Protein AF-A0A2N4TXS4-F1 (afdb_monomer)

Structure (mmCIF, N/CA/C/O backbone):
data_AF-A0A2N4TXS4-F1
#
_entry.id   AF-A0A2N4TXS4-F1
#
loop_
_atom_site.group_PDB
_atom_site.id
_atom_site.type_symbol
_atom_site.label_atom_id
_atom_site.label_alt_id
_atom_site.label_comp_id
_atom_site.label_asym_id
_atom_site.label_entity_id
_atom_site.label_seq_id
_atom_site.pdbx_PDB_ins_code
_atom_site.Cartn_x
_atom_site.Cartn_y
_atom_site.Cartn_z
_atom_site.occupancy
_atom_site.B_iso_or_equiv
_atom_site.auth_seq_id
_atom_site.auth_comp_id
_atom_site.auth_asym_id
_atom_site.auth_atom_id
_atom_site.pdbx_PDB_model_num
ATOM 1 N N . MET A 1 1 ? -21.731 -11.470 -19.576 1.00 37.44 1 MET A N 1
ATOM 2 C CA . MET A 1 1 ? -22.487 -10.950 -18.418 1.00 37.44 1 MET A CA 1
ATOM 3 C C . MET A 1 1 ? -21.593 -11.055 -17.197 1.00 37.44 1 MET A C 1
ATOM 5 O O . MET A 1 1 ? -21.432 -12.142 -16.669 1.00 37.44 1 MET A O 1
ATOM 9 N N . THR A 1 2 ? -20.954 -9.962 -16.798 1.00 35.31 2 THR A N 1
ATOM 10 C CA . THR A 1 2 ? -20.259 -9.862 -15.507 1.00 35.31 2 THR A CA 1
ATOM 11 C C . THR A 1 2 ? -20.648 -8.518 -14.926 1.00 35.31 2 THR A C 1
ATOM 13 O O . THR A 1 2 ? -20.256 -7.475 -15.448 1.00 35.31 2 THR A O 1
ATOM 16 N N . GLU A 1 3 ? -21.519 -8.568 -13.925 1.00 34.59 3 GLU A N 1
ATOM 17 C CA . GLU A 1 3 ? -22.075 -7.416 -13.231 1.00 34.59 3 GLU A CA 1
ATOM 18 C C . GLU A 1 3 ? -20.954 -6.577 -12.614 1.00 34.59 3 GLU A C 1
ATOM 20 O O . GLU A 1 3 ? -20.225 -7.007 -11.720 1.00 34.59 3 GLU A O 1
ATOM 25 N N . THR A 1 4 ? -20.828 -5.343 -13.093 1.00 40.62 4 THR A N 1
ATOM 26 C CA . THR A 1 4 ? -20.114 -4.273 -12.406 1.00 40.62 4 THR A CA 1
ATOM 27 C C . THR A 1 4 ? -20.842 -3.986 -11.100 1.00 40.62 4 THR A C 1
ATOM 29 O O . THR A 1 4 ? -21.873 -3.310 -11.082 1.00 40.62 4 THR A O 1
ATOM 32 N N . ASN A 1 5 ? -20.324 -4.542 -10.009 1.00 37.56 5 ASN A N 1
ATOM 33 C CA . ASN A 1 5 ? -20.863 -4.358 -8.672 1.00 37.56 5 ASN A CA 1
ATOM 34 C C . ASN A 1 5 ? -20.671 -2.888 -8.254 1.00 37.56 5 ASN A C 1
ATOM 36 O O . ASN A 1 5 ? -19.585 -2.452 -7.869 1.00 37.56 5 ASN A O 1
ATOM 40 N N . ASN A 1 6 ? -21.733 -2.103 -8.426 1.00 40.97 6 ASN A N 1
ATOM 41 C CA . ASN A 1 6 ? -21.794 -0.677 -8.141 1.00 40.97 6 ASN A CA 1
ATOM 42 C C . ASN A 1 6 ? -21.872 -0.468 -6.621 1.00 40.97 6 ASN A C 1
ATOM 44 O O . ASN A 1 6 ? -22.955 -0.393 -6.034 1.00 40.97 6 ASN A O 1
ATOM 48 N N . VAL A 1 7 ? -20.710 -0.406 -5.965 1.00 46.19 7 VAL A N 1
ATOM 49 C CA . VAL A 1 7 ? -20.610 -0.088 -4.536 1.00 46.19 7 VAL A CA 1
ATOM 50 C C . VAL A 1 7 ? -20.975 1.386 -4.339 1.00 46.19 7 VAL A C 1
ATOM 52 O O . VAL A 1 7 ? -20.151 2.293 -4.459 1.00 46.19 7 VAL A O 1
ATOM 55 N N . LYS A 1 8 ? -22.256 1.621 -4.049 1.00 45.25 8 LYS A N 1
ATOM 56 C CA . LYS A 1 8 ? -22.843 2.920 -3.708 1.00 45.25 8 LYS A CA 1
ATOM 57 C C . LYS A 1 8 ? -22.050 3.545 -2.548 1.00 45.25 8 LYS A C 1
ATOM 59 O O . LYS A 1 8 ? -22.118 3.057 -1.421 1.00 45.25 8 LYS A O 1
ATOM 64 N N . ARG A 1 9 ? -21.292 4.613 -2.823 1.00 45.28 9 ARG A N 1
ATOM 65 C CA . ARG A 1 9 ? -20.500 5.355 -1.826 1.00 45.28 9 ARG A CA 1
ATOM 66 C C . ARG A 1 9 ? -21.435 5.899 -0.738 1.00 45.28 9 ARG A C 1
ATOM 68 O O . ARG A 1 9 ? -22.184 6.842 -0.984 1.00 45.28 9 ARG A O 1
ATOM 75 N N . ARG A 1 10 ? -21.435 5.290 0.450 1.00 54.31 10 ARG A N 1
ATOM 76 C CA . ARG A 1 10 ? -22.109 5.847 1.631 1.00 54.31 10 ARG A CA 1
ATOM 77 C C . ARG A 1 10 ? -21.176 6.901 2.226 1.00 54.31 10 ARG A C 1
ATOM 79 O O . ARG A 1 10 ? -20.040 6.583 2.547 1.00 54.31 10 ARG A O 1
ATOM 86 N N . GLY A 1 11 ? -21.640 8.146 2.325 1.00 53.47 11 GLY A N 1
ATOM 87 C CA . GLY A 1 11 ? -20.892 9.212 2.995 1.00 53.47 11 GLY A CA 1
ATOM 88 C C . GLY A 1 11 ? -20.712 8.950 4.500 1.00 53.47 11 GLY A C 1
ATOM 89 O O . GLY A 1 11 ? -21.292 7.998 5.036 1.00 53.47 11 GLY A O 1
ATOM 90 N N . PRO A 1 12 ? -19.930 9.793 5.198 1.00 55.75 12 PRO A N 1
ATOM 91 C CA . PRO A 1 12 ? -19.656 9.637 6.624 1.00 55.75 12 PRO A CA 1
ATOM 92 C C . PRO A 1 12 ? -20.944 9.596 7.452 1.00 55.75 12 PRO A C 1
ATOM 94 O O . PRO A 1 12 ? -21.860 10.391 7.239 1.00 55.75 12 PRO A O 1
ATOM 97 N N . ARG A 1 13 ? -21.020 8.680 8.425 1.00 59.12 13 ARG A N 1
ATOM 98 C CA . ARG A 1 13 ? -22.172 8.595 9.335 1.00 59.12 13 ARG A CA 1
ATOM 99 C C . ARG A 1 13 ? -22.170 9.780 10.308 1.00 59.12 13 ARG A C 1
ATOM 101 O O . ARG A 1 13 ? -21.146 10.061 10.939 1.00 59.12 13 ARG A O 1
ATOM 108 N N . ALA A 1 14 ? -23.324 10.437 10.442 1.00 46.16 14 ALA A N 1
ATOM 109 C CA . ALA A 1 14 ? -23.537 11.572 11.341 1.00 46.16 14 ALA A CA 1
ATOM 110 C C . ALA A 1 14 ? -23.114 11.234 12.786 1.00 46.16 14 ALA A C 1
ATOM 112 O O . ALA A 1 14 ? -23.505 10.197 13.318 1.00 46.16 14 ALA A O 1
ATOM 113 N N . GLY A 1 15 ? -22.300 12.099 13.403 1.00 51.09 15 GLY A N 1
ATOM 114 C CA . GLY A 1 15 ? -21.859 11.975 14.802 1.00 51.09 15 GLY A CA 1
ATOM 115 C C . GLY A 1 15 ? -20.467 11.368 15.031 1.00 51.09 15 GLY A C 1
ATOM 116 O O . GLY A 1 15 ? -20.017 11.316 16.172 1.00 51.09 15 GLY A O 1
ATOM 117 N N . THR A 1 16 ? -19.748 10.943 13.986 1.00 55.06 16 THR A N 1
ATOM 118 C CA . THR A 1 16 ? -18.361 10.467 14.144 1.00 55.06 16 THR A CA 1
ATOM 119 C C . THR A 1 16 ? -17.402 11.654 14.058 1.00 55.06 16 THR A C 1
ATOM 121 O O . THR A 1 16 ? -17.237 12.221 12.979 1.00 55.06 16 THR A O 1
ATOM 124 N N . MET A 1 17 ? -16.766 12.042 15.168 1.00 57.09 17 MET A N 1
ATOM 125 C CA . MET A 1 17 ? -15.660 13.007 15.127 1.00 57.09 17 MET A CA 1
ATOM 126 C C . MET A 1 17 ? -14.527 12.372 14.311 1.00 57.09 17 MET A C 1
ATOM 128 O O . MET A 1 17 ? -13.970 11.344 14.704 1.00 57.09 17 MET A O 1
ATOM 132 N N . LEU A 1 18 ? -14.263 12.921 13.124 1.00 56.94 18 LEU A N 1
ATOM 133 C CA . LEU A 1 18 ? -13.127 12.513 12.306 1.00 56.94 18 LEU A CA 1
ATOM 134 C C . LEU A 1 18 ? -11.843 12.831 13.089 1.00 56.94 18 LEU A C 1
ATOM 136 O O . LEU A 1 18 ? -11.786 13.883 13.734 1.00 56.94 18 LEU A O 1
ATOM 140 N N . PRO A 1 19 ? -10.818 11.960 13.058 1.00 59.81 19 PRO A N 1
ATOM 141 C CA . PRO A 1 19 ? -9.496 12.374 13.502 1.00 59.81 19 PRO A CA 1
ATOM 142 C C . PRO A 1 19 ? -9.066 13.646 12.738 1.00 59.81 19 PRO A C 1
ATOM 144 O O . PRO A 1 19 ? -9.611 13.945 11.677 1.00 59.81 19 PRO A O 1
ATOM 147 N N . PRO A 1 20 ? -8.135 14.456 13.258 1.00 58.16 20 PRO A N 1
ATOM 148 C CA . PRO A 1 20 ? -7.623 15.586 12.494 1.00 58.16 20 PRO A CA 1
ATOM 149 C C . PRO A 1 20 ? -6.888 15.065 11.255 1.00 58.16 20 PRO A C 1
ATOM 151 O O . PRO A 1 20 ? -6.012 14.207 11.374 1.00 58.16 20 PRO A O 1
ATOM 154 N N . ALA A 1 21 ? -7.246 15.569 10.070 1.00 53.34 21 ALA A N 1
ATOM 155 C CA . ALA A 1 21 ? -6.531 15.246 8.839 1.00 53.34 21 ALA A CA 1
ATOM 156 C C . ALA A 1 21 ? -5.026 15.538 9.014 1.00 53.34 21 ALA A C 1
ATOM 158 O O . ALA A 1 21 ? -4.679 16.537 9.657 1.00 53.34 21 ALA A O 1
ATOM 159 N N . PRO A 1 22 ? -4.128 14.692 8.474 1.00 55.88 22 PRO A N 1
ATOM 160 C CA . PRO A 1 22 ? -2.694 14.927 8.587 1.00 55.88 22 PRO A CA 1
ATOM 161 C C . PRO A 1 22 ? -2.326 16.295 8.006 1.00 55.88 22 PRO A C 1
ATOM 163 O O . PRO A 1 22 ? -2.889 16.728 6.993 1.00 55.88 22 PRO A O 1
ATOM 166 N N . LYS A 1 23 ? -1.379 16.988 8.646 1.00 57.47 23 LYS A N 1
ATOM 167 C CA . LYS A 1 23 ? -0.867 18.257 8.123 1.00 57.47 23 LYS A CA 1
ATOM 168 C C . LYS A 1 23 ? -0.143 18.001 6.801 1.00 57.47 23 LYS A C 1
ATOM 170 O O . LYS A 1 23 ? 0.430 16.938 6.571 1.00 57.47 23 LYS A O 1
ATOM 175 N N . ARG A 1 24 ? -0.174 18.990 5.908 1.00 46.72 24 ARG A N 1
ATOM 176 C CA . ARG A 1 24 ? 0.449 18.892 4.583 1.00 46.72 24 ARG A CA 1
ATOM 177 C C . ARG A 1 24 ? 1.943 18.568 4.727 1.00 46.72 24 ARG A C 1
ATOM 179 O O . ARG A 1 24 ? 2.677 19.366 5.296 1.00 46.72 24 ARG A O 1
ATOM 186 N N . GLY A 1 25 ? 2.371 17.427 4.187 1.00 52.47 25 GLY A N 1
ATOM 187 C CA . GLY A 1 25 ? 3.767 16.969 4.227 1.00 52.47 25 GLY A CA 1
ATOM 188 C C . GLY A 1 25 ? 4.105 15.995 5.361 1.00 52.47 25 GLY A C 1
ATOM 189 O O . GLY A 1 25 ? 5.207 15.456 5.366 1.00 52.47 25 GLY A O 1
ATOM 190 N N . GLU A 1 26 ? 3.179 15.719 6.283 1.00 71.62 26 GLU A N 1
ATOM 191 C CA . GLU A 1 26 ? 3.382 14.733 7.349 1.00 71.62 26 GLU A CA 1
ATOM 192 C C . GLU A 1 26 ? 2.838 13.358 6.937 1.00 71.62 26 GLU A C 1
ATOM 194 O O . GLU A 1 26 ? 1.732 13.235 6.404 1.00 71.62 26 GLU A O 1
ATOM 199 N N . ILE A 1 27 ? 3.618 12.305 7.199 1.00 74.00 27 ILE A N 1
ATOM 200 C CA . ILE A 1 27 ? 3.166 10.920 7.039 1.00 74.00 27 ILE A CA 1
ATOM 201 C C . ILE A 1 27 ? 2.185 10.626 8.189 1.00 74.00 27 ILE A C 1
ATOM 203 O O . ILE A 1 27 ? 2.579 10.746 9.351 1.00 74.00 27 ILE A O 1
ATOM 207 N N . PRO A 1 28 ? 0.913 10.273 7.914 1.00 82.50 28 PRO A N 1
ATOM 208 C CA . PRO A 1 28 ? -0.050 9.989 8.973 1.00 82.50 28 PRO A CA 1
ATOM 209 C C . PRO A 1 28 ? 0.335 8.718 9.727 1.00 82.50 28 PRO A C 1
ATOM 211 O O . PRO A 1 28 ? 0.890 7.792 9.141 1.00 82.50 28 PRO A O 1
ATOM 214 N N . ARG A 1 29 ? -0.051 8.608 11.001 1.00 92.00 29 ARG A N 1
ATOM 215 C CA . ARG A 1 29 ? 0.011 7.302 11.665 1.00 92.00 29 ARG A CA 1
ATOM 216 C C . ARG A 1 29 ? -0.994 6.348 11.033 1.00 92.00 29 ARG A C 1
ATOM 218 O O . ARG A 1 29 ? -2.102 6.753 10.670 1.00 92.00 29 ARG A O 1
ATOM 225 N N . VAL A 1 30 ? -0.661 5.066 10.982 1.00 93.50 30 VAL A N 1
ATOM 226 C CA . VAL A 1 30 ? -1.514 4.002 10.441 1.00 93.50 30 VAL A CA 1
ATOM 227 C C . VAL A 1 30 ? -2.889 4.008 11.115 1.00 93.50 30 VAL A C 1
ATOM 229 O O . VAL A 1 30 ? -3.907 3.901 10.435 1.00 93.50 30 VAL A O 1
ATOM 232 N N . ALA A 1 31 ? -2.939 4.181 12.439 1.00 93.75 31 ALA A N 1
ATOM 233 C CA . ALA A 1 31 ? -4.190 4.239 13.198 1.00 93.75 31 ALA A CA 1
ATOM 234 C C . ALA A 1 31 ? -5.100 5.398 12.747 1.00 93.75 31 ALA A C 1
ATOM 236 O O . ALA A 1 31 ? -6.294 5.197 12.501 1.00 93.75 31 ALA A O 1
ATOM 237 N N . ASP A 1 32 ? -4.517 6.588 12.576 1.00 89.19 32 ASP A N 1
ATOM 238 C CA . ASP A 1 32 ? -5.224 7.799 12.155 1.00 89.19 32 ASP A CA 1
ATOM 239 C C . ASP A 1 32 ? -5.689 7.682 10.692 1.00 89.19 32 ASP A C 1
ATOM 241 O O . ASP A 1 32 ? -6.811 8.075 10.355 1.00 89.19 32 ASP A O 1
ATOM 245 N N . TYR A 1 33 ? -4.865 7.077 9.830 1.00 88.94 33 TYR A N 1
ATOM 246 C CA . TYR A 1 33 ? -5.199 6.788 8.436 1.00 88.94 33 TYR A CA 1
ATOM 247 C C . TYR A 1 33 ? -6.368 5.799 8.320 1.00 88.94 33 TYR A C 1
ATOM 249 O O . TYR A 1 33 ? -7.360 6.084 7.650 1.00 88.94 33 TYR A O 1
ATOM 257 N N . VAL A 1 34 ? -6.315 4.667 9.031 1.00 90.69 34 VAL A N 1
ATOM 258 C CA . VAL A 1 34 ? -7.406 3.674 9.057 1.00 90.69 34 VAL A CA 1
ATOM 259 C C . VAL A 1 34 ? -8.689 4.284 9.623 1.00 90.69 34 VAL A C 1
ATOM 261 O O . VAL A 1 34 ? -9.776 4.047 9.090 1.00 90.69 34 VAL A O 1
ATOM 264 N N . GLY A 1 35 ? -8.581 5.097 10.679 1.00 89.00 35 GLY A N 1
ATOM 265 C CA . GLY A 1 35 ? -9.711 5.812 11.268 1.00 89.00 35 GLY A CA 1
ATOM 266 C C . GLY A 1 35 ? -10.426 6.719 10.269 1.00 89.00 35 GLY A C 1
ATOM 267 O O . GLY A 1 35 ? -11.653 6.651 10.158 1.00 89.00 35 GLY A O 1
ATOM 268 N N . HIS A 1 36 ? -9.665 7.507 9.508 1.00 84.94 36 HIS A N 1
ATOM 269 C CA . HIS A 1 36 ? -10.191 8.353 8.440 1.00 84.94 36 HIS A CA 1
ATOM 270 C C . HIS A 1 36 ? -10.828 7.558 7.309 1.00 84.94 36 HIS A C 1
ATOM 272 O O . HIS A 1 36 ? -11.968 7.829 6.929 1.00 84.94 36 HIS A O 1
ATOM 278 N N . MET A 1 37 ? -10.112 6.569 6.775 1.00 84.44 37 MET A N 1
ATOM 279 C CA . MET A 1 37 ? -10.572 5.826 5.604 1.00 84.44 37 MET A CA 1
ATOM 280 C C . MET A 1 37 ? -11.820 5.000 5.912 1.00 84.44 37 MET A C 1
ATOM 282 O O . MET A 1 37 ? -12.731 4.935 5.087 1.00 84.44 37 MET A O 1
ATOM 286 N N . LEU A 1 38 ? -11.944 4.467 7.132 1.00 87.69 38 LEU A N 1
ATOM 287 C CA . LEU A 1 38 ? -13.185 3.837 7.575 1.00 87.69 38 LEU A CA 1
ATOM 288 C C . LEU A 1 38 ? -14.348 4.836 7.597 1.00 87.69 38 LEU A C 1
ATOM 290 O O . LEU A 1 38 ? -15.426 4.521 7.096 1.00 87.69 38 LEU A O 1
ATOM 294 N N . ALA A 1 39 ? -14.144 6.036 8.143 1.00 83.94 39 ALA A N 1
ATOM 295 C CA . ALA A 1 39 ? -15.194 7.049 8.200 1.00 83.94 39 ALA A CA 1
ATOM 296 C C . ALA A 1 39 ? -15.642 7.503 6.798 1.00 83.94 39 ALA A C 1
ATOM 298 O O . ALA A 1 39 ? -16.842 7.643 6.562 1.00 83.94 39 ALA A O 1
ATOM 299 N N . ILE A 1 40 ? -14.701 7.658 5.860 1.00 78.50 40 ILE A N 1
ATOM 300 C CA . ILE A 1 40 ? -14.975 7.994 4.453 1.00 78.50 40 ILE A CA 1
ATOM 301 C C . ILE A 1 40 ? -15.715 6.856 3.738 1.00 78.50 40 ILE A C 1
ATOM 303 O O . ILE A 1 40 ? -16.602 7.119 2.931 1.00 78.50 40 ILE A O 1
ATOM 307 N N . SER A 1 41 ? -15.386 5.597 4.044 1.00 79.62 41 SER A N 1
ATOM 308 C CA . SER A 1 41 ? -16.023 4.431 3.414 1.00 79.62 41 SER A CA 1
ATOM 309 C C . SER A 1 41 ? -17.513 4.268 3.761 1.00 79.62 41 SER A C 1
ATOM 311 O O . SER A 1 41 ? -18.223 3.521 3.088 1.00 79.62 41 SER A O 1
ATOM 313 N N . GLY A 1 42 ? -17.984 4.903 4.843 1.00 82.19 42 GLY A N 1
ATOM 314 C CA . GLY A 1 42 ? -19.352 4.764 5.359 1.00 82.19 42 GLY A CA 1
ATOM 315 C C . GLY A 1 42 ? -19.657 3.415 6.033 1.00 82.19 42 GLY A C 1
ATOM 316 O O . GLY A 1 42 ? -20.777 3.212 6.531 1.00 82.19 42 GLY A O 1
ATOM 317 N N . LYS A 1 43 ? -18.676 2.501 6.080 1.00 86.31 43 LYS A N 1
ATOM 318 C CA . LYS A 1 43 ? -18.766 1.207 6.767 1.00 86.31 43 LYS A CA 1
ATOM 319 C C . LYS A 1 43 ? -18.698 1.383 8.284 1.00 86.31 43 LYS A C 1
ATOM 321 O O . LYS A 1 43 ? -18.018 2.259 8.819 1.00 86.31 43 LYS A O 1
ATOM 326 N N . THR A 1 44 ? -19.401 0.522 9.005 1.00 90.69 44 THR A N 1
ATOM 327 C CA . THR A 1 44 ? -19.226 0.350 10.448 1.00 90.69 44 THR A CA 1
ATOM 328 C C . THR A 1 44 ? -17.967 -0.446 10.749 1.00 90.69 44 THR A C 1
ATOM 330 O O . THR A 1 44 ? -17.468 -1.214 9.931 1.00 90.69 44 THR A O 1
ATOM 333 N N . GLN A 1 45 ? -17.498 -0.319 11.988 1.00 90.88 45 GLN A N 1
ATOM 334 C CA . GLN A 1 45 ? -16.422 -1.162 12.506 1.00 90.88 45 GLN A CA 1
ATOM 335 C C . GLN A 1 45 ? -16.794 -2.650 12.464 1.00 90.88 45 GLN A C 1
ATOM 337 O O . GLN A 1 45 ? -15.928 -3.472 12.199 1.00 90.88 45 GLN A O 1
ATOM 342 N N . LYS A 1 46 ? -18.078 -2.976 12.683 1.00 90.06 46 LYS A N 1
ATOM 343 C CA . LYS A 1 46 ? -18.601 -4.343 12.619 1.00 90.06 46 LYS A CA 1
ATOM 344 C C . LYS A 1 46 ? -18.574 -4.892 11.192 1.00 90.06 46 LYS A C 1
ATOM 346 O O . LYS A 1 46 ? -17.975 -5.930 10.975 1.00 90.06 46 LYS A O 1
ATOM 351 N N . GLU A 1 47 ? -19.129 -4.156 10.227 1.00 90.88 47 GLU A N 1
ATOM 352 C CA . GLU A 1 47 ? -19.099 -4.539 8.804 1.00 90.88 47 GLU A CA 1
ATOM 353 C C . GLU A 1 47 ? -17.657 -4.773 8.326 1.00 90.88 47 GLU A C 1
ATOM 355 O O . GLU A 1 47 ? -17.385 -5.764 7.655 1.00 90.88 47 GLU A O 1
ATOM 360 N N . LEU A 1 48 ? -16.719 -3.901 8.721 1.00 91.25 48 LEU A N 1
ATOM 361 C CA . LEU A 1 48 ? -15.306 -4.082 8.392 1.00 91.25 48 LEU A CA 1
ATOM 362 C C . LEU A 1 48 ? -14.696 -5.312 9.089 1.00 91.25 48 LEU A C 1
ATOM 364 O O . LEU A 1 48 ? -13.908 -6.028 8.479 1.00 91.25 48 LEU A O 1
ATOM 368 N N . ALA A 1 49 ? -15.024 -5.561 10.359 1.00 91.19 49 ALA A N 1
ATOM 369 C CA . ALA A 1 49 ? -14.499 -6.708 11.097 1.00 91.19 49 ALA A CA 1
ATOM 370 C C . ALA A 1 49 ? -14.987 -8.046 10.527 1.00 91.19 49 ALA A C 1
ATOM 372 O O . ALA A 1 49 ? -14.183 -8.971 10.393 1.00 91.19 49 ALA A O 1
ATOM 373 N N . ASP A 1 50 ? -16.266 -8.108 10.152 1.00 90.00 50 ASP A N 1
ATOM 374 C CA . ASP A 1 50 ? -16.899 -9.275 9.543 1.00 90.00 50 ASP A CA 1
ATOM 375 C C . ASP A 1 50 ? -16.275 -9.569 8.165 1.00 90.00 50 ASP A C 1
ATOM 377 O O . ASP A 1 50 ? -15.878 -10.702 7.896 1.00 90.00 50 ASP A O 1
ATOM 381 N N . GLU A 1 51 ? -16.085 -8.545 7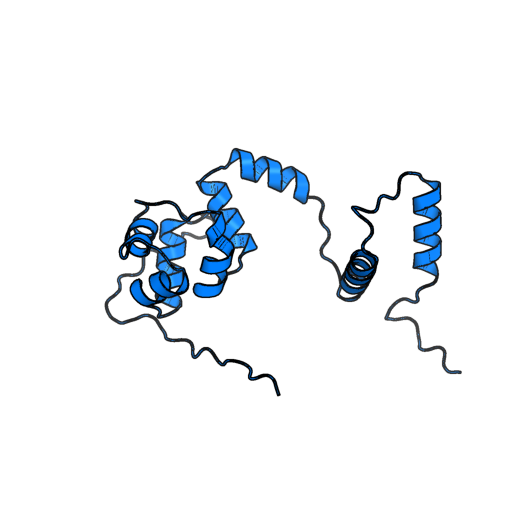.320 1.00 89.62 51 GLU A N 1
ATOM 382 C CA . GLU A 1 51 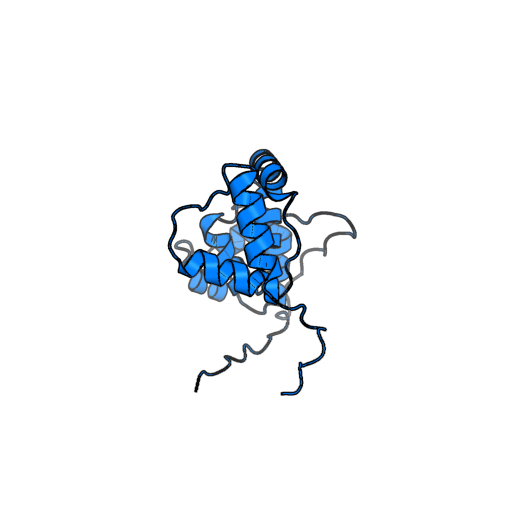? -15.443 -8.676 5.999 1.00 89.62 51 GLU A CA 1
ATOM 383 C C . GLU A 1 51 ? -13.992 -9.171 6.092 1.00 89.62 51 GLU A C 1
ATOM 385 O O . GLU A 1 51 ? -13.525 -9.934 5.246 1.00 89.62 51 GLU A O 1
ATOM 390 N N . LEU A 1 52 ? -13.273 -8.758 7.136 1.00 88.88 52 LEU A N 1
ATOM 391 C CA . LEU A 1 52 ? -11.887 -9.157 7.371 1.00 88.88 52 LEU A CA 1
ATOM 392 C C . LEU A 1 52 ? -11.763 -10.473 8.141 1.00 88.88 52 LEU A C 1
ATOM 394 O O . LEU A 1 52 ? -10.639 -10.946 8.335 1.00 88.88 52 LEU A O 1
ATOM 398 N N . GLY A 1 53 ? -12.870 -11.053 8.610 1.00 87.94 53 GLY A N 1
ATOM 399 C CA . GLY A 1 53 ? -12.867 -12.263 9.428 1.00 87.94 53 GLY A CA 1
ATOM 400 C C . GLY A 1 53 ? -12.016 -12.116 10.690 1.00 87.94 53 GLY A C 1
ATOM 401 O O . GLY A 1 53 ? -11.223 -13.006 11.008 1.00 87.94 53 GLY A O 1
ATOM 402 N N . PHE A 1 54 ? -12.088 -10.969 11.373 1.00 87.62 54 PHE A N 1
ATOM 403 C CA . PHE A 1 54 ? -11.413 -10.817 12.661 1.00 87.62 54 PHE A CA 1
ATOM 404 C C . PHE A 1 54 ? -12.111 -11.669 13.723 1.00 87.62 54 PHE A C 1
ATOM 406 O O . PHE A 1 54 ? -13.312 -11.548 13.936 1.00 87.62 54 PHE A O 1
ATOM 413 N N . SER A 1 55 ? -11.344 -12.502 14.430 1.00 80.56 55 SER A N 1
ATOM 414 C CA . SER A 1 55 ? -11.861 -13.323 15.532 1.00 80.56 55 SER A CA 1
ATOM 415 C C . SER A 1 55 ? -12.311 -12.484 16.730 1.00 80.56 55 SER A C 1
ATOM 417 O O . SER A 1 55 ? -13.194 -12.895 17.478 1.00 80.56 55 SER A O 1
ATOM 419 N N . THR A 1 56 ? -11.715 -11.302 16.916 1.00 82.50 56 THR A N 1
ATOM 420 C CA . THR A 1 56 ? -12.048 -10.373 17.995 1.00 82.50 56 THR A CA 1
ATOM 421 C C . THR A 1 56 ? -12.942 -9.230 17.493 1.00 82.50 56 THR A C 1
ATOM 423 O O . THR A 1 56 ? -12.505 -8.415 16.673 1.00 82.50 56 THR A O 1
ATOM 426 N N . PRO A 1 57 ? -14.175 -9.089 18.025 1.00 76.88 57 PRO A N 1
ATOM 427 C CA . PRO A 1 57 ? -15.142 -8.084 17.562 1.00 76.88 57 PRO A CA 1
ATOM 428 C C . PRO A 1 57 ? -14.677 -6.625 17.691 1.00 76.88 57 PRO A C 1
ATOM 430 O O . PRO A 1 57 ? -15.171 -5.744 16.992 1.00 76.88 57 PRO A O 1
ATOM 433 N N . ASN A 1 58 ? -13.731 -6.345 18.591 1.00 89.56 58 ASN A N 1
ATOM 434 C CA . ASN A 1 58 ? -13.212 -5.002 18.858 1.00 89.56 58 ASN A CA 1
ATOM 435 C C . ASN A 1 58 ? -11.892 -4.688 18.129 1.00 89.56 58 ASN A C 1
ATOM 437 O O . ASN A 1 58 ? -11.347 -3.601 18.336 1.00 89.56 58 ASN A O 1
ATOM 441 N N . MET A 1 59 ? -11.381 -5.581 17.270 1.00 92.12 59 MET A N 1
ATOM 442 C CA . MET A 1 59 ? -10.081 -5.403 16.607 1.00 92.12 59 MET A CA 1
ATOM 443 C C . MET A 1 59 ? -9.989 -4.080 15.840 1.00 92.12 59 MET A C 1
ATOM 445 O O . MET A 1 59 ? -9.026 -3.331 15.991 1.00 92.12 59 MET A O 1
ATOM 449 N N . VAL A 1 60 ? -11.028 -3.743 15.073 1.00 91.56 60 VAL A N 1
ATOM 450 C CA . VAL A 1 60 ? -11.079 -2.497 14.292 1.00 91.56 60 VAL A CA 1
ATOM 451 C C . VAL A 1 60 ? -11.021 -1.263 15.201 1.00 91.56 60 VAL A C 1
ATOM 453 O O . VAL A 1 60 ? -10.325 -0.300 14.888 1.00 91.56 60 VAL A O 1
ATOM 456 N N . SER A 1 61 ? -11.693 -1.297 16.356 1.00 92.12 61 SER A N 1
ATOM 457 C CA . SER A 1 61 ? -11.623 -0.222 17.356 1.00 92.12 61 SER A CA 1
ATOM 458 C C . SER A 1 61 ? -10.207 -0.074 17.922 1.00 92.12 61 SER A C 1
ATOM 460 O O . SER A 1 61 ? -9.666 1.033 17.987 1.00 92.12 61 SER A O 1
ATOM 462 N N . MET A 1 62 ? -9.569 -1.196 18.275 1.00 93.56 62 MET A N 1
ATOM 463 C CA . MET A 1 62 ? -8.207 -1.197 18.811 1.00 93.56 62 MET A CA 1
ATOM 464 C C . MET A 1 62 ? -7.201 -0.632 17.805 1.00 93.56 62 MET A C 1
ATOM 466 O O . MET A 1 62 ? -6.407 0.224 18.194 1.00 93.56 62 MET A O 1
ATOM 470 N N . ILE A 1 63 ? -7.301 -1.012 16.525 1.00 94.31 63 ILE A N 1
ATOM 471 C CA . ILE A 1 63 ? -6.464 -0.480 15.437 1.00 94.31 63 ILE A CA 1
ATOM 472 C C . ILE A 1 63 ? -6.625 1.036 15.303 1.00 94.31 63 ILE A C 1
ATOM 474 O O . ILE A 1 63 ? -5.634 1.760 15.314 1.00 94.31 63 ILE A O 1
ATOM 478 N N . LYS A 1 64 ? -7.863 1.543 15.250 1.00 91.81 64 LYS A N 1
ATOM 479 C CA . LYS A 1 64 ? -8.128 2.989 15.133 1.00 91.81 64 LYS A CA 1
ATOM 480 C C . LYS A 1 64 ? -7.566 3.802 16.295 1.00 91.81 64 LYS A C 1
ATOM 482 O O . LYS A 1 64 ? -7.211 4.957 16.120 1.00 91.81 64 LYS A O 1
ATOM 487 N N . SER A 1 65 ? -7.539 3.212 17.488 1.00 90.31 65 SER A N 1
ATOM 488 C CA . SER A 1 65 ? -6.982 3.854 18.683 1.00 90.31 65 SER A CA 1
ATOM 489 C C . SER A 1 65 ? -5.470 3.671 18.840 1.00 90.31 65 SER A C 1
ATOM 491 O O . SER A 1 65 ? -4.918 4.129 19.835 1.00 90.31 65 SER A O 1
ATOM 493 N N . GLY A 1 66 ? -4.807 2.966 17.916 1.00 91.69 66 GLY A N 1
ATOM 494 C CA . GLY A 1 66 ? -3.381 2.641 18.006 1.00 91.69 66 GLY A CA 1
ATOM 495 C C . GLY A 1 66 ? -3.030 1.600 19.076 1.00 91.69 66 GLY A C 1
ATOM 496 O O . GLY A 1 66 ? -1.856 1.355 19.326 1.00 91.69 66 GLY A O 1
ATOM 497 N N . ARG A 1 67 ? -4.026 0.957 19.702 1.00 93.06 67 ARG A N 1
ATOM 498 C CA . ARG A 1 67 ? -3.822 -0.097 20.716 1.00 93.06 67 ARG A CA 1
ATOM 499 C C . ARG A 1 67 ? -3.495 -1.460 20.111 1.00 93.06 67 ARG A C 1
ATOM 501 O O . ARG A 1 67 ? -3.030 -2.345 20.819 1.00 93.06 67 ARG A O 1
ATOM 508 N N . ALA A 1 68 ? -3.754 -1.635 18.818 1.00 94.44 68 ALA A N 1
ATOM 509 C CA . ALA A 1 68 ? -3.365 -2.812 18.055 1.00 94.44 68 ALA A CA 1
ATOM 510 C C . ALA A 1 68 ? -2.760 -2.385 16.716 1.00 94.44 68 ALA A C 1
ATOM 512 O O . ALA A 1 68 ? -3.216 -1.420 16.101 1.00 94.44 68 ALA A O 1
ATOM 513 N N . LYS A 1 69 ? -1.749 -3.122 16.252 1.00 95.25 69 LYS A N 1
ATOM 514 C CA . LYS A 1 69 ? -1.186 -2.938 14.912 1.00 95.25 69 LYS A CA 1
ATOM 515 C C . LYS A 1 69 ? -2.093 -3.580 13.867 1.00 95.25 69 LYS A C 1
ATOM 517 O O . LYS A 1 69 ? -2.726 -4.605 14.126 1.00 95.25 69 LYS A O 1
ATOM 522 N N . VAL A 1 70 ? -2.106 -3.014 12.664 1.00 94.56 70 VAL A N 1
ATOM 523 C CA . VAL A 1 70 ? -2.657 -3.703 11.492 1.00 94.56 70 VAL A CA 1
ATOM 524 C C . VAL A 1 70 ? -1.814 -4.954 11.207 1.00 94.56 70 VAL A C 1
ATOM 526 O O . VAL A 1 70 ? -0.599 -4.827 11.041 1.00 94.56 70 VAL A O 1
ATOM 529 N N . PRO A 1 71 ? -2.412 -6.158 11.114 1.00 93.50 71 PRO A N 1
ATOM 530 C CA . PRO A 1 71 ? -1.678 -7.343 10.686 1.00 93.50 71 PRO A CA 1
ATOM 531 C C . PRO A 1 71 ? -1.212 -7.185 9.236 1.00 93.50 71 PRO A C 1
ATOM 533 O O . PRO A 1 71 ? -2.043 -7.002 8.343 1.00 93.50 71 PRO A O 1
ATOM 536 N N . ILE A 1 72 ? 0.096 -7.292 8.987 1.00 94.50 72 ILE A N 1
ATOM 537 C CA . ILE A 1 72 ? 0.691 -7.090 7.652 1.00 94.50 72 ILE A CA 1
ATOM 538 C C . ILE A 1 72 ? 0.040 -8.012 6.607 1.00 94.50 72 ILE A C 1
ATOM 540 O O . ILE A 1 72 ? -0.281 -7.585 5.502 1.00 94.50 72 ILE A O 1
ATOM 544 N N . GLN A 1 73 ? -0.276 -9.253 6.982 1.00 93.50 73 GLN A N 1
ATOM 545 C CA . GLN A 1 73 ? -0.911 -10.243 6.105 1.00 93.50 73 GLN A CA 1
ATOM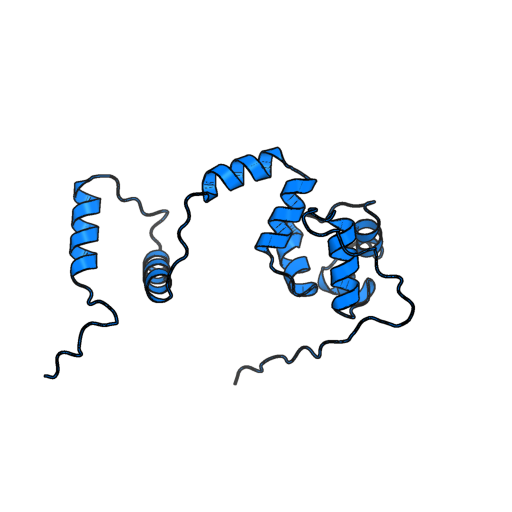 546 C C . GLN A 1 73 ? -2.339 -9.849 5.688 1.00 93.50 73 GLN A C 1
ATOM 548 O O . GLN A 1 73 ? -2.855 -10.351 4.692 1.00 93.50 73 GLN A O 1
ATOM 553 N N . LYS A 1 74 ? -2.992 -8.950 6.437 1.00 92.75 74 LYS A N 1
ATOM 554 C CA . LYS A 1 74 ? -4.340 -8.444 6.143 1.00 92.75 74 LYS A CA 1
ATOM 555 C C . LYS A 1 74 ? -4.338 -7.083 5.447 1.00 92.75 74 LYS A C 1
ATOM 557 O O . LYS A 1 74 ? -5.418 -6.602 5.114 1.00 92.75 74 LYS A O 1
ATOM 562 N N . VAL A 1 75 ? -3.177 -6.482 5.171 1.00 94.44 75 VAL A N 1
ATOM 563 C CA . VAL A 1 75 ? -3.074 -5.156 4.530 1.00 94.44 75 VAL A CA 1
ATOM 564 C C . VAL A 1 75 ? -3.819 -5.109 3.199 1.00 94.44 75 VAL A C 1
ATOM 566 O O . VAL A 1 75 ? -4.621 -4.205 3.003 1.00 94.44 75 VAL A O 1
ATOM 569 N N . GLY A 1 76 ? -3.649 -6.104 2.323 1.00 91.81 76 GLY A N 1
ATOM 570 C CA . GLY A 1 76 ? -4.361 -6.141 1.039 1.00 91.81 76 GLY A CA 1
ATOM 571 C C . GLY A 1 76 ? -5.885 -6.255 1.186 1.00 91.81 76 GLY A C 1
ATOM 572 O O . GLY A 1 76 ? -6.631 -5.592 0.467 1.00 91.81 76 GLY A O 1
ATOM 573 N N . GLN A 1 77 ? -6.360 -7.047 2.155 1.00 93.56 77 GLN A N 1
ATOM 574 C CA . GLN A 1 77 ? -7.795 -7.189 2.438 1.00 93.56 77 GLN A CA 1
ATOM 575 C C . GLN A 1 77 ? -8.377 -5.889 3.003 1.00 93.56 77 GLN A C 1
ATOM 577 O O . GLN A 1 77 ? -9.417 -5.430 2.540 1.00 93.56 77 GLN A O 1
ATOM 582 N N . LEU A 1 78 ? -7.676 -5.261 3.950 1.00 92.25 78 LEU A N 1
ATOM 583 C CA . LEU A 1 78 ? -8.035 -3.956 4.503 1.00 92.25 78 LEU A CA 1
ATOM 584 C C . LEU A 1 78 ? -8.029 -2.867 3.434 1.00 92.25 78 LEU A C 1
ATOM 586 O O . LEU A 1 78 ? -8.953 -2.061 3.401 1.00 92.25 78 LEU A O 1
ATOM 590 N N . ALA A 1 79 ? -7.032 -2.866 2.550 1.00 89.94 79 ALA A N 1
ATOM 591 C CA . ALA A 1 79 ? -6.927 -1.893 1.476 1.00 89.94 79 ALA A CA 1
ATOM 592 C C . ALA A 1 79 ? -8.140 -1.965 0.546 1.00 89.94 79 ALA A C 1
ATOM 594 O O . ALA A 1 79 ? -8.794 -0.958 0.286 1.00 89.94 79 ALA A O 1
ATOM 595 N N . LYS A 1 80 ? -8.508 -3.184 0.137 1.00 87.56 80 LYS A N 1
ATOM 596 C CA . LYS A 1 80 ? -9.711 -3.441 -0.656 1.00 87.56 80 LYS A CA 1
ATOM 597 C C . LYS A 1 80 ? -10.983 -3.029 0.088 1.00 87.56 80 LYS A C 1
ATOM 599 O O . LYS A 1 80 ? -11.823 -2.336 -0.478 1.00 87.56 80 LYS A O 1
ATOM 604 N N . ALA A 1 81 ? -11.116 -3.419 1.355 1.00 88.06 81 ALA A N 1
ATOM 605 C CA . ALA A 1 81 ? -12.300 -3.129 2.159 1.00 88.06 81 ALA A CA 1
ATOM 606 C C . ALA A 1 81 ? -12.488 -1.621 2.408 1.00 88.06 81 ALA A C 1
ATOM 608 O O . ALA A 1 81 ? -13.620 -1.137 2.434 1.00 88.06 81 ALA A O 1
ATOM 609 N N . LEU A 1 82 ? -11.394 -0.876 2.566 1.00 85.31 82 LEU A N 1
ATOM 610 C CA . LEU A 1 82 ? -11.383 0.576 2.758 1.00 85.31 82 LEU A CA 1
ATOM 611 C C . LEU A 1 82 ? -11.295 1.363 1.444 1.00 85.31 82 LEU A C 1
ATOM 613 O O . LEU A 1 82 ? -11.364 2.590 1.472 1.00 85.31 82 LEU A O 1
ATOM 617 N N . ASN A 1 83 ? -11.172 0.668 0.310 1.00 80.75 83 ASN A N 1
ATOM 618 C CA . ASN A 1 83 ? -10.981 1.244 -1.018 1.00 80.75 83 ASN A CA 1
ATOM 619 C C . ASN A 1 83 ? -9.808 2.246 -1.069 1.00 80.75 83 ASN A C 1
ATOM 621 O O . ASN A 1 83 ? -9.956 3.377 -1.535 1.00 80.75 83 ASN A O 1
ATOM 625 N N . VAL A 1 84 ? -8.654 1.823 -0.550 1.00 80.69 84 VAL A N 1
ATOM 626 C CA . VAL A 1 84 ? -7.382 2.560 -0.582 1.00 80.69 84 VAL A CA 1
ATOM 627 C C . VAL A 1 84 ? -6.360 1.826 -1.437 1.00 80.69 84 VAL A C 1
ATOM 629 O O . VAL A 1 84 ? -6.469 0.618 -1.654 1.00 80.69 84 VAL A O 1
ATOM 632 N N . ASP A 1 85 ? -5.340 2.552 -1.888 1.00 80.50 85 ASP A N 1
ATOM 633 C CA . ASP A 1 85 ? -4.224 1.949 -2.604 1.00 80.50 85 ASP A CA 1
ATOM 634 C C . ASP A 1 85 ? -3.439 0.985 -1.684 1.00 80.50 85 ASP A C 1
ATOM 636 O O . ASP A 1 85 ? -2.975 1.391 -0.610 1.00 80.50 85 ASP A O 1
ATOM 640 N N . PRO A 1 86 ? -3.300 -0.302 -2.057 1.00 82.44 86 PRO A N 1
ATOM 641 C CA . PRO A 1 86 ? -2.665 -1.303 -1.206 1.00 82.44 86 PRO A CA 1
ATOM 642 C C . PRO A 1 86 ? -1.154 -1.107 -1.065 1.00 82.44 86 PRO A C 1
ATOM 644 O O . PRO A 1 86 ? -0.607 -1.492 -0.033 1.00 82.44 86 PRO A O 1
ATOM 647 N N . VAL A 1 87 ? -0.480 -0.520 -2.058 1.00 83.25 87 VAL A N 1
ATOM 648 C CA . VAL A 1 87 ? 0.974 -0.300 -2.025 1.00 83.25 87 VAL A CA 1
ATOM 649 C C . VAL A 1 87 ? 1.299 0.836 -1.067 1.00 83.25 87 VAL A C 1
ATOM 651 O O . VAL A 1 87 ? 2.115 0.661 -0.166 1.00 83.25 87 VAL A O 1
ATOM 654 N N . TYR A 1 88 ? 0.600 1.960 -1.193 1.00 81.25 88 TYR A N 1
ATOM 655 C CA . TYR A 1 88 ? 0.703 3.086 -0.276 1.00 81.25 88 TYR A CA 1
ATOM 656 C C . TYR A 1 88 ? 0.348 2.676 1.154 1.00 81.25 88 TYR A C 1
ATOM 658 O O . TYR A 1 88 ? 1.056 3.023 2.098 1.00 81.25 88 TYR A O 1
ATOM 666 N N . PHE A 1 89 ? -0.720 1.892 1.334 1.00 88.69 89 PHE A N 1
ATOM 667 C CA . PHE A 1 89 ? -1.100 1.434 2.666 1.00 88.69 89 PHE A CA 1
ATOM 668 C C . PHE A 1 89 ? -0.063 0.472 3.266 1.00 88.69 89 PHE A C 1
ATOM 670 O O . PHE A 1 89 ? 0.269 0.593 4.445 1.00 88.69 89 PHE A O 1
ATOM 677 N N . LEU A 1 90 ? 0.504 -0.436 2.465 1.00 92.50 90 LEU A N 1
ATOM 678 C CA . LEU A 1 90 ? 1.597 -1.307 2.899 1.00 92.50 90 LEU A CA 1
ATOM 679 C C . LEU A 1 90 ? 2.856 -0.509 3.252 1.00 92.50 90 LEU A C 1
ATOM 681 O O . LEU A 1 90 ? 3.462 -0.769 4.287 1.00 92.50 90 LEU A O 1
ATOM 685 N N . GLN A 1 91 ? 3.214 0.483 2.437 1.00 87.44 91 GLN A N 1
ATOM 686 C CA . GLN A 1 91 ? 4.318 1.401 2.708 1.00 87.44 91 GLN A CA 1
ATOM 687 C C . GLN A 1 91 ? 4.116 2.119 4.042 1.00 87.44 91 GLN A C 1
ATOM 689 O O . GLN A 1 91 ? 5.033 2.159 4.855 1.00 87.44 91 GLN A O 1
ATOM 694 N N . LEU A 1 92 ? 2.915 2.646 4.295 1.00 90.00 92 LEU A N 1
ATOM 695 C CA . LEU A 1 92 ? 2.581 3.315 5.551 1.00 90.00 92 LEU A CA 1
ATOM 696 C C . LEU A 1 92 ? 2.754 2.378 6.755 1.00 90.00 92 LEU A C 1
ATOM 698 O O . LEU A 1 92 ? 3.391 2.735 7.743 1.00 90.00 92 LEU A O 1
ATOM 702 N N . VAL A 1 93 ? 2.222 1.159 6.639 1.00 95.31 93 VAL A N 1
ATOM 703 C CA . VAL A 1 93 ? 2.303 0.112 7.666 1.00 95.31 93 VAL A CA 1
ATOM 704 C C . VAL A 1 93 ? 3.749 -0.281 7.953 1.00 95.31 93 VAL A C 1
ATOM 706 O O . VAL A 1 93 ? 4.140 -0.356 9.116 1.00 95.31 93 VAL A O 1
ATOM 709 N N . LEU A 1 94 ? 4.555 -0.523 6.920 1.00 95.06 94 LEU A N 1
ATOM 710 C CA . LEU A 1 94 ? 5.945 -0.943 7.088 1.00 95.06 94 LEU A CA 1
ATOM 711 C C . LEU A 1 94 ? 6.827 0.197 7.595 1.00 95.06 94 LEU A C 1
ATOM 713 O O . LEU A 1 94 ? 7.614 -0.033 8.506 1.00 95.06 94 LEU A O 1
ATOM 717 N N . ARG A 1 95 ? 6.646 1.426 7.098 1.00 91.88 95 ARG A N 1
ATOM 718 C CA . ARG A 1 95 ? 7.374 2.604 7.596 1.00 91.88 95 ARG A CA 1
ATOM 719 C C . ARG A 1 95 ? 7.156 2.837 9.088 1.00 91.88 95 ARG A C 1
ATOM 721 O O . ARG A 1 95 ? 8.098 3.202 9.778 1.00 91.88 95 ARG A O 1
ATOM 728 N N . GLU A 1 96 ? 5.940 2.623 9.591 1.00 94.25 96 GLU A N 1
ATOM 729 C CA . GLU A 1 96 ? 5.649 2.808 11.016 1.00 94.25 96 GLU A CA 1
ATOM 730 C C . GLU A 1 96 ? 6.053 1.597 11.868 1.00 94.25 96 GLU A C 1
ATOM 732 O O . GLU A 1 96 ? 6.525 1.756 12.992 1.00 94.25 96 GLU A O 1
ATOM 737 N N . TYR A 1 97 ? 5.833 0.372 11.383 1.00 95.94 97 TYR A N 1
ATOM 738 C CA . TYR A 1 97 ? 5.972 -0.823 12.221 1.00 95.94 97 TYR A CA 1
ATOM 739 C C . TYR A 1 97 ? 7.322 -1.525 12.108 1.00 95.94 97 TYR A C 1
ATOM 741 O O . TYR A 1 97 ? 7.672 -2.236 13.053 1.00 95.94 97 TYR A O 1
ATOM 749 N N . GLN A 1 98 ? 8.004 -1.397 10.968 1.00 96.06 98 GLN A N 1
ATOM 750 C CA . GLN A 1 98 ? 9.259 -2.075 10.621 1.00 96.06 98 GLN A CA 1
ATOM 751 C C . GLN A 1 98 ? 10.104 -1.187 9.677 1.00 96.06 98 GLN A C 1
ATOM 753 O O . GLN A 1 98 ? 10.296 -1.544 8.508 1.00 96.06 98 GLN A O 1
ATOM 758 N N . PRO A 1 99 ? 10.572 -0.014 10.142 1.00 93.81 99 PRO A N 1
ATOM 759 C CA . PRO A 1 99 ? 11.233 0.973 9.290 1.00 93.81 99 PRO A CA 1
ATOM 760 C C . PRO A 1 99 ? 12.476 0.419 8.579 1.00 93.81 99 PRO A C 1
ATOM 762 O O . PRO A 1 99 ? 12.649 0.686 7.393 1.00 93.81 99 PRO A O 1
ATOM 765 N N . GLU A 1 100 ? 13.275 -0.430 9.234 1.00 95.12 100 GLU A N 1
ATOM 766 C CA . GLU A 1 100 ? 14.464 -1.044 8.622 1.00 95.12 100 GLU A CA 1
ATOM 767 C C . GLU A 1 100 ? 14.084 -2.035 7.512 1.00 95.12 100 GLU A C 1
ATOM 769 O O . GLU A 1 100 ? 14.766 -2.159 6.496 1.00 95.12 100 GLU A O 1
ATOM 774 N N . THR A 1 101 ? 12.956 -2.737 7.679 1.00 93.31 101 THR A N 1
ATOM 775 C CA . THR A 1 101 ? 12.429 -3.635 6.640 1.00 93.31 101 THR A CA 1
ATOM 776 C C . THR A 1 101 ? 11.920 -2.836 5.448 1.00 93.31 101 THR A C 1
ATOM 778 O O . THR A 1 101 ? 12.155 -3.230 4.307 1.00 93.31 101 THR A O 1
ATOM 781 N N . TRP A 1 102 ? 11.249 -1.706 5.693 1.00 93.00 102 TRP A N 1
ATOM 782 C CA . TRP A 1 102 ? 10.845 -0.805 4.617 1.00 93.00 102 TRP A CA 1
ATOM 783 C C . TRP A 1 102 ? 12.057 -0.252 3.862 1.00 93.00 102 TRP A C 1
ATOM 785 O O . TRP A 1 102 ? 12.042 -0.271 2.638 1.00 93.00 102 TRP A O 1
ATOM 795 N N . GLU A 1 103 ? 13.106 0.187 4.558 1.00 88.88 103 GLU A N 1
ATOM 796 C CA . GLU A 1 103 ? 14.332 0.700 3.935 1.00 88.88 103 GLU A CA 1
ATOM 797 C C . GLU A 1 103 ? 15.005 -0.360 3.048 1.00 88.88 103 GLU A C 1
ATOM 799 O O . GLU A 1 103 ? 15.352 -0.085 1.89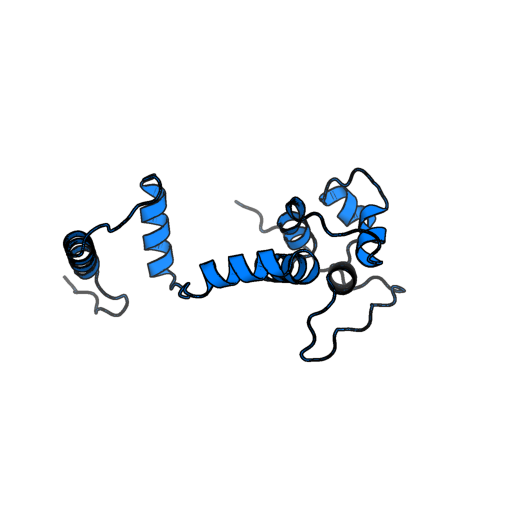9 1.00 88.88 103 GLU A O 1
ATOM 804 N N . ALA A 1 104 ? 15.108 -1.603 3.530 1.00 90.69 104 ALA A N 1
ATOM 805 C CA . ALA A 1 104 ? 15.642 -2.711 2.741 1.00 90.69 104 ALA A CA 1
ATOM 806 C C . ALA A 1 104 ? 14.800 -2.997 1.483 1.00 90.69 104 ALA A C 1
ATOM 808 O O . ALA A 1 104 ? 15.347 -3.217 0.403 1.00 90.69 104 ALA A O 1
ATOM 809 N N . ILE A 1 105 ? 13.469 -2.975 1.607 1.00 86.19 105 ILE A N 1
ATOM 810 C CA . ILE A 1 105 ? 12.534 -3.136 0.483 1.00 86.19 105 ILE A CA 1
ATOM 811 C C . ILE A 1 105 ? 12.699 -1.980 -0.510 1.00 86.19 105 ILE A C 1
ATOM 813 O O . ILE A 1 105 ? 12.875 -2.214 -1.703 1.00 86.19 105 ILE A O 1
ATOM 817 N N . GLU A 1 106 ? 12.683 -0.737 -0.036 1.00 82.06 106 GLU A N 1
ATOM 818 C CA . GLU A 1 106 ? 12.828 0.464 -0.861 1.00 82.06 106 GLU A CA 1
ATOM 819 C C . GLU A 1 106 ? 14.153 0.431 -1.636 1.00 82.06 106 GLU A C 1
ATOM 821 O O . GLU A 1 106 ? 14.148 0.657 -2.843 1.00 82.06 106 GLU A O 1
ATOM 826 N N . GLY A 1 107 ? 15.253 0.005 -1.008 1.00 80.38 107 GLY A N 1
ATOM 827 C CA . GLY A 1 107 ? 16.542 -0.204 -1.676 1.00 80.38 107 GLY A CA 1
ATOM 828 C C . GLY A 1 107 ? 16.524 -1.269 -2.784 1.00 80.38 107 GLY A C 1
ATOM 829 O O . GLY A 1 107 ? 17.241 -1.133 -3.776 1.00 80.38 107 GLY A O 1
ATOM 830 N N . VAL A 1 108 ? 15.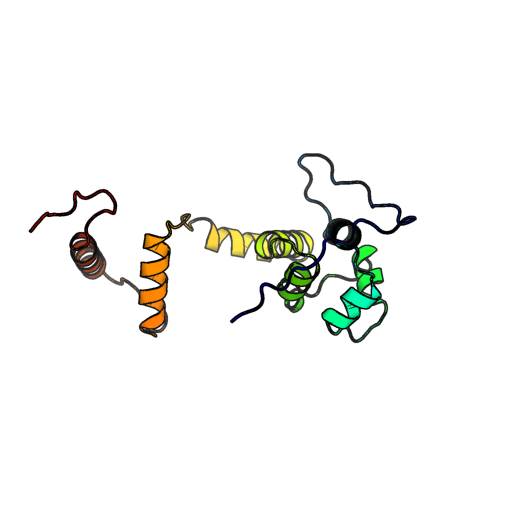684 -2.304 -2.667 1.00 79.00 108 VAL A N 1
ATOM 831 C CA . VAL A 1 108 ? 15.498 -3.331 -3.713 1.00 79.00 108 VAL A CA 1
ATOM 832 C C . VAL A 1 108 ? 14.644 -2.807 -4.873 1.00 79.00 108 VAL A C 1
ATOM 834 O O . VAL A 1 108 ? 14.910 -3.133 -6.031 1.00 79.00 108 VAL A O 1
A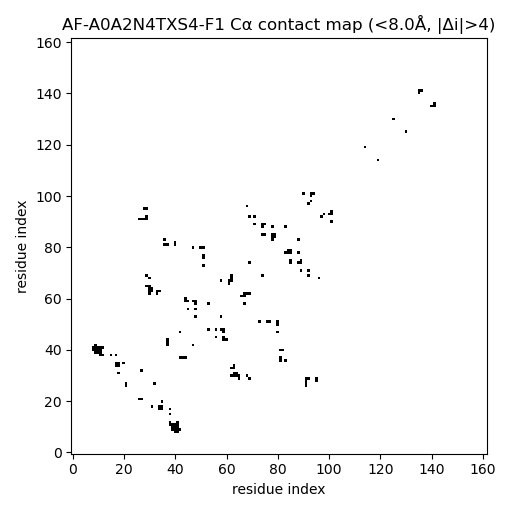TOM 837 N N . PHE A 1 109 ? 13.621 -2.000 -4.582 1.00 69.06 109 PHE A N 1
ATOM 838 C CA . PHE A 1 109 ? 12.620 -1.562 -5.561 1.00 69.06 109 PHE A CA 1
ATOM 839 C C . PHE A 1 109 ? 12.866 -0.167 -6.159 1.00 69.06 109 PHE A C 1
ATOM 841 O O . PHE A 1 109 ? 12.211 0.180 -7.142 1.00 69.06 109 PHE A O 1
ATOM 848 N N . ALA A 1 110 ? 13.832 0.603 -5.648 1.00 56.62 110 ALA A N 1
ATOM 849 C CA . ALA A 1 110 ? 14.146 1.972 -6.081 1.00 56.62 110 ALA A CA 1
ATOM 850 C C . ALA A 1 110 ? 14.440 2.140 -7.590 1.00 56.62 110 ALA A C 1
ATOM 852 O O . ALA A 1 110 ? 14.380 3.255 -8.099 1.00 56.62 110 ALA A O 1
ATOM 853 N N . ASN A 1 111 ? 14.720 1.052 -8.317 1.00 54.78 111 ASN A N 1
ATOM 854 C CA . ASN A 1 111 ? 15.076 1.061 -9.741 1.00 54.78 111 ASN A CA 1
ATOM 855 C C . ASN A 1 111 ? 13.972 0.533 -10.683 1.00 54.78 111 ASN A C 1
ATOM 857 O O . ASN A 1 111 ? 14.266 0.185 -11.827 1.00 54.78 111 ASN A O 1
ATOM 861 N N . GLN A 1 112 ? 12.716 0.411 -10.239 1.00 65.06 112 GLN A N 1
ATOM 862 C CA . GLN A 1 112 ? 11.633 -0.036 -11.126 1.00 65.06 112 GLN A CA 1
ATOM 863 C C . GLN A 1 112 ? 11.114 1.099 -12.021 1.00 65.06 112 GLN A C 1
ATOM 865 O O . GLN A 1 112 ? 10.732 2.166 -11.545 1.00 65.06 112 GLN A O 1
ATOM 870 N N . HIS A 1 113 ? 11.083 0.859 -13.334 1.00 56.75 113 HIS A N 1
ATOM 871 C CA . HIS A 1 113 ? 10.515 1.782 -14.316 1.00 56.75 113 HIS A CA 1
ATOM 872 C C . HIS A 1 113 ? 8.983 1.701 -14.343 1.00 56.75 113 HIS A C 1
ATOM 874 O O . HIS A 1 113 ? 8.406 0.622 -14.209 1.00 56.75 113 HIS A O 1
ATOM 880 N N . VAL A 1 114 ? 8.326 2.847 -14.552 1.00 52.38 114 VAL A N 1
ATOM 881 C CA . VAL A 1 114 ? 6.903 2.889 -14.913 1.00 52.38 114 VAL A CA 1
ATOM 882 C C . VAL A 1 114 ? 6.770 2.287 -16.306 1.00 52.38 114 VAL A C 1
ATOM 884 O O . VAL A 1 114 ? 7.370 2.790 -17.250 1.00 52.38 114 VAL A O 1
ATOM 887 N N . LEU A 1 115 ? 6.008 1.203 -16.408 1.00 78.44 115 LEU A N 1
ATOM 888 C CA . LEU A 1 115 ? 5.829 0.457 -17.646 1.00 78.44 115 LEU A CA 1
ATOM 889 C C . LEU A 1 115 ? 4.628 0.993 -18.426 1.00 78.44 115 LEU A C 1
ATOM 891 O O . LEU A 1 115 ? 3.568 1.263 -17.857 1.00 78.44 115 LEU A O 1
ATOM 895 N N . THR A 1 116 ? 4.781 1.106 -19.737 1.00 72.19 116 THR A N 1
ATOM 896 C CA . THR A 1 116 ? 3.690 1.318 -20.693 1.00 72.19 116 THR A CA 1
ATOM 897 C C . THR A 1 116 ? 2.814 0.066 -20.815 1.00 72.19 116 THR A C 1
ATOM 899 O O . THR A 1 116 ? 3.225 -1.035 -20.453 1.00 72.19 116 THR A O 1
ATOM 902 N N . ALA A 1 117 ? 1.602 0.207 -21.364 1.00 71.81 117 ALA A N 1
ATOM 903 C CA . ALA A 1 117 ? 0.705 -0.934 -21.589 1.00 71.81 117 ALA A CA 1
ATOM 904 C C . ALA A 1 117 ? 1.354 -2.031 -22.459 1.00 71.81 117 ALA A C 1
ATOM 906 O O . ALA A 1 117 ? 1.221 -3.214 -22.154 1.00 71.81 117 ALA A O 1
ATOM 907 N N . ASN A 1 118 ? 2.130 -1.632 -23.471 1.00 73.88 118 ASN A N 1
ATOM 908 C CA . ASN A 1 118 ? 2.861 -2.553 -24.341 1.00 73.88 118 ASN A CA 1
ATOM 909 C C . ASN A 1 118 ? 3.975 -3.295 -23.573 1.00 73.88 118 ASN A C 1
ATOM 911 O O . ASN A 1 118 ? 4.170 -4.494 -23.750 1.00 73.88 118 ASN A O 1
ATOM 915 N N . GLU A 1 119 ? 4.691 -2.611 -22.674 1.00 75.25 119 GLU A N 1
ATOM 916 C CA . GLU A 1 119 ? 5.712 -3.239 -21.820 1.00 75.25 119 GLU A CA 1
ATOM 917 C C . GLU A 1 119 ? 5.104 -4.201 -20.793 1.00 75.25 119 GLU A C 1
ATOM 919 O O . GLU A 1 119 ? 5.690 -5.246 -20.503 1.00 75.25 119 GLU A O 1
ATOM 924 N N . VAL A 1 120 ? 3.913 -3.893 -20.273 1.00 80.81 120 VAL A N 1
ATOM 925 C CA . VAL A 1 120 ? 3.161 -4.808 -19.401 1.00 80.81 120 VAL A CA 1
ATOM 926 C C . VAL A 1 120 ? 2.781 -6.086 -20.153 1.00 80.81 120 VAL A C 1
ATOM 928 O O . VAL A 1 120 ? 2.994 -7.176 -19.622 1.00 80.81 120 VAL A O 1
ATOM 931 N N . GLU A 1 121 ? 2.313 -5.984 -21.399 1.00 80.75 121 GLU A N 1
ATOM 932 C CA . GLU A 1 121 ? 1.967 -7.145 -22.233 1.00 80.75 121 GLU A CA 1
ATOM 933 C C . GLU A 1 121 ? 3.175 -8.066 -22.488 1.00 80.75 121 GLU A C 1
ATOM 935 O O . GLU A 1 121 ? 3.068 -9.296 -22.418 1.00 80.75 121 GLU A O 1
ATO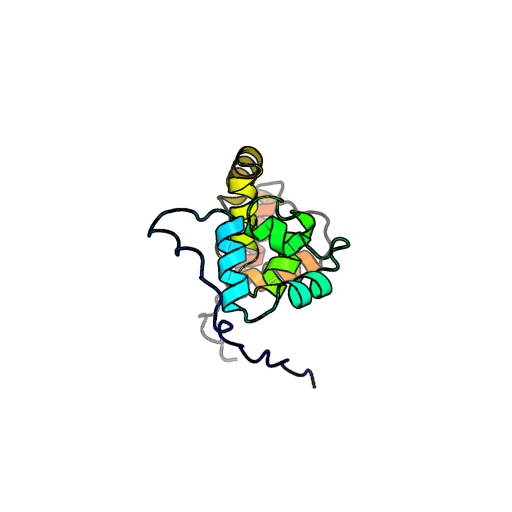M 940 N N . ILE A 1 122 ? 4.358 -7.483 -22.697 1.00 82.56 122 ILE A N 1
ATOM 941 C CA . ILE A 1 122 ? 5.616 -8.232 -22.836 1.00 82.56 122 ILE A CA 1
ATOM 942 C C . ILE A 1 122 ? 5.940 -8.999 -21.547 1.00 82.56 122 ILE A C 1
ATOM 944 O O . ILE A 1 122 ? 6.301 -10.179 -21.593 1.00 82.56 122 ILE A O 1
ATOM 948 N N . ILE A 1 123 ? 5.791 -8.360 -20.384 1.00 82.44 123 ILE A N 1
ATOM 949 C CA . ILE A 1 123 ? 6.043 -9.000 -19.087 1.00 82.44 123 ILE A CA 1
ATOM 950 C C . ILE A 1 123 ? 5.038 -10.120 -18.812 1.00 82.44 123 ILE A C 1
ATOM 952 O O . ILE A 1 123 ? 5.428 -11.180 -18.316 1.00 82.44 123 ILE A O 1
ATOM 956 N N . ASP A 1 124 ? 3.764 -9.920 -19.133 1.00 82.56 124 ASP A N 1
ATOM 957 C CA . ASP A 1 124 ? 2.732 -10.936 -18.931 1.00 82.56 124 ASP A CA 1
ATOM 958 C C . ASP A 1 124 ? 2.950 -12.145 -19.846 1.00 82.56 124 ASP A C 1
ATOM 960 O O . ASP A 1 124 ? 2.858 -13.289 -19.389 1.00 82.56 124 ASP A O 1
ATOM 964 N N . THR A 1 125 ? 3.370 -11.911 -21.091 1.00 83.81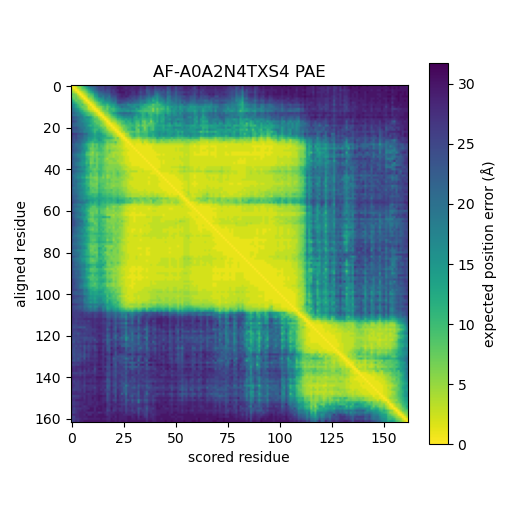 125 THR A N 1
ATOM 965 C CA . THR A 1 125 ? 3.781 -12.974 -22.021 1.00 83.81 125 THR A CA 1
ATOM 966 C C . THR A 1 125 ? 4.989 -13.750 -21.485 1.00 83.81 125 THR A C 1
ATOM 968 O O . THR A 1 125 ? 5.004 -14.983 -21.494 1.00 83.81 125 THR A O 1
ATOM 971 N N . LEU A 1 126 ? 5.986 -13.050 -20.938 1.00 81.12 126 LEU A N 1
ATOM 972 C CA . LEU A 1 126 ? 7.158 -13.668 -20.314 1.00 81.12 126 LEU A CA 1
ATOM 973 C C . LEU A 1 126 ? 6.781 -14.508 -19.081 1.00 81.12 126 LEU A C 1
ATOM 975 O O . LEU A 1 126 ? 7.310 -15.605 -18.896 1.00 81.12 126 LEU A O 1
ATOM 979 N N . ARG A 1 127 ? 5.837 -14.049 -18.253 1.00 76.50 127 ARG A N 1
ATOM 980 C CA . ARG A 1 127 ? 5.325 -14.804 -17.091 1.00 76.50 127 ARG A CA 1
ATOM 981 C C . ARG A 1 127 ? 4.516 -16.032 -17.508 1.00 76.50 127 ARG A C 1
ATOM 983 O O . ARG A 1 127 ? 4.618 -17.078 -16.864 1.00 76.50 127 ARG A O 1
ATOM 990 N N . ALA A 1 128 ? 3.753 -15.932 -18.595 1.00 82.25 128 ALA A N 1
ATOM 991 C CA . ALA A 1 128 ? 2.979 -17.040 -19.151 1.00 82.25 128 ALA A CA 1
ATOM 992 C C . ALA A 1 128 ? 3.866 -18.192 -19.654 1.00 82.25 128 ALA A C 1
ATOM 994 O O . ALA A 1 128 ? 3.435 -19.346 -19.629 1.00 82.25 128 ALA A O 1
ATOM 995 N N . ALA A 1 129 ? 5.122 -17.912 -20.018 1.00 76.00 129 ALA A N 1
ATOM 996 C CA . ALA A 1 129 ? 6.106 -18.932 -20.385 1.00 76.00 129 ALA A CA 1
ATOM 997 C C . ALA A 1 129 ? 6.524 -19.848 -19.213 1.00 76.00 129 ALA A C 1
ATOM 999 O O . ALA A 1 129 ? 7.236 -20.826 -19.434 1.00 76.00 129 ALA A O 1
ATOM 1000 N N . LYS A 1 130 ? 6.090 -19.559 -17.970 1.00 74.75 130 LYS A N 1
ATOM 1001 C CA . LYS A 1 130 ? 6.338 -20.356 -16.747 1.00 74.75 130 LYS A CA 1
ATOM 1002 C C . LYS A 1 130 ? 7.812 -20.686 -16.494 1.00 74.75 130 LYS A C 1
ATOM 1004 O O . LYS A 1 130 ? 8.121 -21.648 -15.791 1.00 74.75 130 LYS A O 1
ATOM 1009 N N . LEU A 1 131 ? 8.729 -19.883 -17.033 1.00 60.94 131 LEU A N 1
ATOM 1010 C CA . LEU A 1 131 ? 10.142 -20.025 -16.728 1.00 60.94 131 LEU A CA 1
ATOM 1011 C C . LEU A 1 131 ? 10.369 -19.567 -15.278 1.00 60.94 131 LEU A C 1
ATOM 1013 O O . LEU A 1 131 ? 10.000 -18.437 -14.941 1.00 60.94 131 LEU A O 1
ATOM 1017 N N . PRO A 1 132 ? 10.958 -20.396 -14.401 1.00 44.75 132 PRO A N 1
ATOM 1018 C CA . PRO A 1 132 ? 11.285 -19.954 -13.056 1.00 44.75 132 PRO A CA 1
ATOM 1019 C C . PRO A 1 132 ? 12.390 -18.896 -13.135 1.00 44.75 132 PRO A C 1
ATOM 1021 O O . PRO A 1 132 ? 13.523 -19.204 -13.489 1.00 44.75 132 PRO A O 1
ATOM 1024 N N . ASN A 1 133 ? 12.037 -17.649 -12.813 1.00 48.56 133 ASN A N 1
ATOM 1025 C CA . ASN A 1 133 ? 12.942 -16.500 -12.704 1.00 48.56 133 ASN A CA 1
ATOM 1026 C C . ASN A 1 133 ? 13.946 -16.355 -13.881 1.00 48.56 133 ASN A C 1
ATOM 1028 O O . ASN A 1 133 ? 15.145 -16.598 -13.704 1.00 48.56 133 ASN A O 1
ATOM 1032 N N . PRO A 1 134 ? 13.484 -15.981 -15.091 1.00 66.56 134 PRO A N 1
ATOM 1033 C CA . PRO A 1 134 ? 14.348 -15.849 -16.263 1.00 66.56 134 PRO A CA 1
ATOM 1034 C C . PRO A 1 134 ? 15.436 -14.782 -16.066 1.00 66.56 134 PRO A C 1
ATOM 1036 O O . PRO A 1 134 ? 15.170 -13.682 -15.582 1.00 66.56 134 PRO A O 1
ATOM 1039 N N . LYS A 1 135 ? 16.670 -15.096 -16.486 1.00 70.62 135 LYS A N 1
ATOM 1040 C CA . LYS A 1 135 ? 17.853 -14.233 -16.336 1.00 70.62 135 LYS A CA 1
ATOM 1041 C C . LYS A 1 135 ? 18.618 -14.107 -17.655 1.00 70.62 135 LYS A C 1
ATOM 1043 O O . LYS A 1 135 ? 19.020 -15.113 -18.229 1.00 70.62 135 LYS A O 1
ATOM 1048 N N . LEU A 1 136 ? 18.909 -12.877 -18.085 1.00 76.62 136 LEU A N 1
ATOM 1049 C CA . LEU A 1 136 ? 19.871 -12.598 -19.161 1.00 76.62 136 LEU A CA 1
ATOM 1050 C C . LEU A 1 136 ? 21.293 -12.626 -18.574 1.00 76.62 136 LEU A C 1
ATOM 1052 O O . LEU A 1 136 ? 21.784 -11.620 -18.057 1.00 76.62 136 LEU A O 1
ATOM 1056 N N . ALA A 1 137 ? 21.913 -13.808 -18.563 1.00 69.62 137 ALA A N 1
ATOM 1057 C CA . ALA A 1 137 ? 23.142 -14.075 -17.813 1.00 69.62 137 ALA A CA 1
ATOM 1058 C C . ALA A 1 137 ? 24.414 -13.512 -18.472 1.00 69.62 137 ALA A C 1
ATOM 1060 O O . ALA A 1 137 ? 25.362 -13.181 -17.759 1.00 69.62 137 ALA A O 1
ATOM 1061 N N . SER A 1 138 ? 24.437 -13.372 -19.800 1.00 77.00 138 SER A N 1
ATOM 1062 C CA . SER A 1 138 ? 25.588 -12.866 -20.558 1.00 77.00 138 SER A CA 1
ATOM 1063 C C . SER A 1 138 ? 25.251 -11.640 -21.417 1.00 77.00 138 SER A C 1
ATOM 1065 O O . SER A 1 138 ? 24.093 -11.354 -21.722 1.00 77.00 138 SER A O 1
ATOM 1067 N N . ASN A 1 139 ? 26.281 -10.911 -21.862 1.00 79.81 139 ASN A N 1
ATOM 1068 C CA . ASN A 1 139 ? 26.105 -9.814 -22.825 1.00 79.81 139 ASN A CA 1
ATOM 1069 C C . ASN A 1 139 ? 25.593 -10.311 -24.188 1.00 79.81 139 ASN A C 1
ATOM 1071 O O . ASN A 1 139 ? 24.892 -9.574 -24.878 1.00 79.81 139 ASN A O 1
ATOM 1075 N N . ALA A 1 140 ? 25.888 -11.563 -24.553 1.00 80.62 140 ALA A N 1
ATOM 1076 C CA . ALA A 1 140 ? 25.337 -12.187 -25.752 1.00 80.62 140 ALA A CA 1
ATOM 1077 C C . ALA A 1 140 ? 23.819 -12.409 -25.628 1.00 80.62 140 ALA A C 1
ATOM 1079 O O . ALA A 1 140 ? 23.092 -12.138 -26.580 1.00 80.62 140 ALA A O 1
ATOM 1080 N N . ASP A 1 141 ? 23.328 -12.814 -24.452 1.00 76.69 141 ASP A N 1
ATOM 1081 C CA . ASP A 1 141 ? 21.889 -13.001 -24.204 1.00 76.69 141 ASP A CA 1
ATOM 1082 C C . ASP A 1 141 ? 21.134 -11.674 -24.261 1.00 76.69 141 ASP A C 1
ATOM 1084 O O . ASP A 1 141 ? 20.057 -11.592 -24.849 1.00 76.69 141 ASP A O 1
ATOM 1088 N N . LYS A 1 142 ? 21.731 -10.609 -23.711 1.00 80.44 142 LYS A N 1
ATOM 1089 C CA . LYS A 1 142 ? 21.181 -9.249 -23.806 1.00 80.44 142 LYS A CA 1
ATOM 1090 C C . LYS A 1 142 ? 21.075 -8.788 -25.255 1.00 80.44 142 LYS A C 1
ATOM 1092 O O . LYS A 1 142 ? 20.033 -8.272 -25.642 1.00 80.44 142 LYS A O 1
ATOM 1097 N N . LYS A 1 143 ? 22.119 -9.017 -26.058 1.00 85.44 143 LYS A N 1
ATOM 1098 C CA . LYS A 1 143 ? 22.128 -8.649 -27.478 1.00 85.44 143 LYS A CA 1
ATOM 1099 C C . LYS A 1 143 ? 21.069 -9.421 -28.269 1.00 85.44 143 LYS A C 1
ATOM 1101 O O . LYS A 1 143 ? 20.307 -8.809 -29.004 1.00 85.44 143 LYS A O 1
ATOM 1106 N N . ARG A 1 144 ? 20.954 -10.735 -28.050 1.00 83.06 144 ARG A N 1
ATOM 1107 C CA . ARG A 1 144 ? 19.909 -11.573 -28.667 1.00 83.06 144 ARG A CA 1
ATOM 1108 C C . ARG A 1 144 ? 18.505 -11.094 -28.314 1.00 83.06 144 ARG A C 1
ATOM 1110 O O . ARG A 1 144 ? 17.642 -11.034 -29.179 1.00 83.06 144 ARG A O 1
ATOM 1117 N N . PHE A 1 145 ? 18.278 -10.738 -27.050 1.00 83.19 145 PHE A N 1
ATOM 1118 C CA . PHE A 1 145 ? 16.989 -10.213 -26.612 1.00 83.19 145 PHE A CA 1
ATOM 1119 C C . PHE A 1 145 ? 16.696 -8.835 -27.222 1.00 83.19 145 PHE A C 1
ATOM 1121 O O . PHE A 1 145 ? 15.579 -8.586 -27.654 1.00 83.19 145 PHE A O 1
ATOM 1128 N N . GLN A 1 146 ? 17.696 -7.958 -27.333 1.00 83.56 146 GLN A N 1
ATOM 1129 C CA . GLN A 1 146 ? 17.555 -6.664 -28.009 1.00 83.56 146 GLN A CA 1
ATOM 1130 C C . GLN A 1 146 ? 17.259 -6.815 -29.505 1.00 83.56 146 GLN A C 1
ATOM 1132 O O . GLN A 1 146 ? 16.393 -6.117 -30.017 1.00 83.56 146 GLN A O 1
ATOM 1137 N N . GLU A 1 147 ? 17.930 -7.738 -30.194 1.00 87.12 147 GLU A N 1
ATOM 1138 C CA . GLU A 1 147 ? 17.666 -8.063 -31.602 1.00 87.12 147 GLU A CA 1
ATOM 1139 C C . GLU A 1 147 ? 16.252 -8.634 -31.789 1.00 87.12 147 GLU A C 1
ATOM 1141 O O . GLU A 1 147 ? 15.547 -8.237 -32.714 1.00 87.12 147 GLU A O 1
ATOM 1146 N N . PHE A 1 148 ? 15.805 -9.504 -30.877 1.00 84.62 148 PHE A N 1
ATOM 1147 C CA . PHE A 1 148 ? 14.430 -10.004 -30.847 1.00 84.62 148 PHE A CA 1
ATOM 1148 C C . PHE A 1 148 ? 13.417 -8.864 -30.665 1.00 84.62 148 PHE A C 1
ATOM 1150 O O . PHE A 1 148 ? 12.461 -8.762 -31.431 1.00 84.62 148 PHE A O 1
ATOM 1157 N N . MET A 1 149 ? 13.658 -7.969 -29.703 1.00 83.31 149 MET A N 1
ATOM 1158 C CA . MET A 1 149 ? 12.808 -6.804 -29.443 1.00 83.31 149 MET A CA 1
ATOM 1159 C C . MET A 1 149 ? 12.810 -5.797 -30.607 1.00 83.31 149 MET A C 1
ATOM 1161 O O . MET A 1 149 ? 11.779 -5.198 -30.893 1.00 83.31 149 MET A O 1
ATOM 1165 N N . ALA A 1 150 ? 13.926 -5.651 -31.327 1.00 79.50 150 ALA A N 1
ATOM 1166 C CA . ALA A 1 150 ? 14.037 -4.794 -32.512 1.00 79.50 150 ALA A CA 1
ATOM 1167 C C . ALA A 1 150 ? 13.222 -5.302 -33.718 1.00 79.50 150 ALA A C 1
ATOM 1169 O O . ALA A 1 150 ? 13.003 -4.551 -34.668 1.00 79.50 150 ALA A O 1
ATOM 1170 N N . GLY A 1 151 ? 12.765 -6.559 -33.690 1.00 77.50 151 GLY A N 1
ATOM 1171 C CA . GLY A 1 151 ? 11.835 -7.108 -34.678 1.00 77.50 151 GLY A CA 1
ATOM 1172 C C . GLY A 1 151 ? 10.393 -6.610 -34.519 1.00 77.50 151 GLY A C 1
ATOM 1173 O O . GLY A 1 151 ? 9.603 -6.745 -35.454 1.00 77.50 151 GLY A O 1
ATOM 1174 N N . PHE A 1 152 ? 10.044 -6.024 -33.370 1.00 75.62 152 PHE A N 1
ATOM 1175 C CA . PHE A 1 152 ? 8.729 -5.436 -33.128 1.00 75.62 152 PHE A CA 1
ATOM 1176 C C . PHE A 1 152 ? 8.703 -3.981 -33.612 1.00 75.62 152 PHE A C 1
ATOM 1178 O O . PHE A 1 152 ? 9.638 -3.213 -33.391 1.00 75.62 152 PHE A O 1
ATOM 1185 N N . GLY A 1 153 ? 7.624 -3.594 -34.295 1.00 70.25 153 GLY A N 1
ATOM 1186 C CA . GLY A 1 153 ? 7.398 -2.199 -34.675 1.00 70.25 153 GLY A CA 1
ATOM 1187 C C . GLY A 1 153 ? 7.031 -1.342 -33.463 1.00 70.25 153 GLY A C 1
ATOM 1188 O O . GLY A 1 153 ? 6.442 -1.837 -32.504 1.00 70.25 153 GLY A O 1
ATOM 1189 N N . SER A 1 154 ? 7.349 -0.049 -33.516 1.00 59.59 154 SER A N 1
ATOM 1190 C CA . SER A 1 154 ? 6.793 0.926 -32.578 1.00 59.59 154 SER A CA 1
ATOM 1191 C C . SER A 1 154 ? 5.303 1.152 -32.863 1.00 59.59 154 SER A C 1
ATOM 1193 O O . SER A 1 154 ? 4.847 1.008 -33.998 1.00 59.59 154 SER A O 1
ATOM 1195 N N . ASP A 1 155 ? 4.532 1.515 -31.841 1.00 55.91 155 ASP A N 1
ATOM 1196 C CA . ASP A 1 155 ? 3.081 1.755 -31.936 1.00 55.91 155 ASP A CA 1
ATOM 1197 C C . ASP A 1 155 ? 2.700 2.892 -32.905 1.00 55.91 155 ASP A C 1
ATOM 1199 O O . ASP A 1 155 ? 1.597 2.925 -33.445 1.00 55.91 155 ASP A O 1
ATOM 1203 N N . ASN A 1 156 ? 3.637 3.803 -33.156 1.00 44.81 156 ASN A N 1
ATOM 1204 C CA . ASN A 1 156 ? 3.545 4.913 -34.097 1.00 44.81 156 ASN A CA 1
ATOM 1205 C C . ASN A 1 156 ? 4.133 4.605 -35.487 1.00 44.81 156 ASN A C 1
ATOM 1207 O O . ASN A 1 156 ? 4.191 5.498 -36.337 1.00 44.81 156 ASN A O 1
ATOM 1211 N N . ALA A 1 157 ? 4.594 3.376 -35.737 1.00 57.31 157 ALA A N 1
ATOM 1212 C CA . ALA A 1 157 ? 5.025 2.979 -37.066 1.00 57.31 157 ALA A CA 1
ATOM 1213 C C . ALA A 1 157 ? 3.810 3.001 -38.002 1.00 57.31 157 ALA A C 1
ATOM 1215 O O . ALA A 1 157 ? 2.797 2.356 -37.733 1.00 57.31 157 ALA A O 1
ATOM 1216 N N . LEU A 1 158 ? 3.905 3.765 -39.098 1.00 44.16 158 LEU A N 1
ATOM 1217 C CA . LEU A 1 158 ? 2.859 3.825 -40.118 1.00 44.16 158 LEU A CA 1
ATOM 1218 C C . LEU A 1 158 ? 2.418 2.397 -40.477 1.00 44.16 158 LEU A C 1
ATOM 1220 O O . LEU A 1 158 ? 3.293 1.556 -40.725 1.00 44.16 158 LEU A O 1
ATOM 1224 N N . PRO A 1 159 ? 1.102 2.106 -40.535 1.00 49.34 159 PRO A N 1
ATOM 1225 C CA . PRO A 1 159 ? 0.646 0.826 -41.039 1.00 49.34 159 PRO A CA 1
ATOM 1226 C C . PRO A 1 159 ? 1.238 0.677 -42.435 1.00 49.34 159 PRO A C 1
ATOM 1228 O O . PRO A 1 159 ? 0.962 1.484 -43.325 1.00 49.34 159 PRO A O 1
ATOM 1231 N N . LYS A 1 160 ? 2.107 -0.322 -42.620 1.00 51.59 160 LYS A N 1
ATOM 1232 C CA . LYS A 1 160 ? 2.561 -0.703 -43.953 1.00 51.59 160 LYS A CA 1
ATOM 1233 C C . LYS A 1 160 ? 1.312 -1.176 -44.691 1.00 51.59 160 LYS A C 1
ATOM 1235 O O . LYS A 1 160 ? 0.856 -2.300 -44.505 1.00 51.59 160 LYS A O 1
ATOM 1240 N N . HIS A 1 161 ? 0.684 -0.269 -45.432 1.00 48.47 161 HIS A N 1
ATOM 1241 C CA . HIS A 1 161 ? -0.405 -0.608 -46.326 1.00 48.47 161 HIS A CA 1
ATOM 1242 C C . HIS A 1 161 ? 0.149 -1.549 -47.395 1.00 48.47 161 HIS A C 1
ATOM 1244 O O . HIS A 1 161 ? 0.891 -1.089 -48.254 1.00 48.47 161 HIS A O 1
ATOM 1250 N N . LYS A 1 162 ? -0.298 -2.809 -47.314 1.00 39.09 162 LYS A N 1
ATOM 1251 C CA . LYS A 1 162 ? -0.209 -3.898 -48.302 1.00 39.09 162 LYS A CA 1
ATOM 1252 C C . LYS A 1 162 ? 1.186 -4.384 -48.697 1.00 39.09 162 LYS A C 1
ATOM 1254 O O . LYS A 1 162 ? 1.977 -3.610 -49.265 1.00 39.09 162 LYS A O 1
#

Secondary structure (DSSP, 8-state):
---------PPPPTT--PPPPPPTTPPPPHHHHHHHHHHHHT--HHHHHHHTT-SSTTHHHHHHTTSSPPPGGGHHHHHHHHT--HHHHHHHHHHHH-HHHHHHHHHHHTTPPPPPHHHHHHHHHHHHTT-SS----SHHHHHHHHHHHHTSPPTTSPP---

Nearest PDB structures (foldseek):
  3trb-assembly1_A  TM=6.360E-01  e=7.386E-02  Coxiella burnetii
  6f8s-assembly1_C  TM=6.189E-01  e=1.125E-01  Pseudomonas putida
  6qer-assembly4_D  TM=5.812E-01  e=1.736E+00  Streptococcus thermophilus LMD-9
  5jub-assembly1_B  TM=4.557E-01  e=4.247E+00  Streptococcus thermophilus LMD-9
  6hu8-assembly1_A  TM=4.455E-01  e=4.718E+00  Streptococcus vestibularis F0396

InterPro domains:
  IPR001387 Cro/C1-type, helix-turn-helix domain [PF01381] (42-89)
  IPR001387 Cro/C1-type, helix-turn-helix domain [PS50943] (42-89)
  IPR001387 Cro/C1-type, helix-turn-helix domain [SM00530] (33-89)
  IPR001387 Cro/C1-type, helix-turn-helix domain [cd00093] (42-89)
  IPR010982 Lambda repressor-like, DNA-binding domain superfamily [G3DSA:1.10.260.40] (31-92)
  IPR010982 Lambda repressor-like, DNA-binding domain superfamily [SSF47413] (40-93)

Organism: Ralstonia pickettii (NCBI:txid329)

Radius of gyration: 22.48 Å; Cα contacts (8 Å, |Δi|>4): 104; chains: 1; bounding box: 50×39×69 Å

Sequence (162 aa):
MTETNNVKRRGPRAGTMLPPAPKRGEIPRVADYVGHMLAISGKTQKELADELGFSTPNMVSMIKSGRAKVPIQKVGQLAKALNVDPVYFLQLVLREYQPETWEAIEGVFANQHVLTANEVEIIDTLRAAKLPNPKLASNADKKRFQEFMAGFGSDNALPKHK

Folds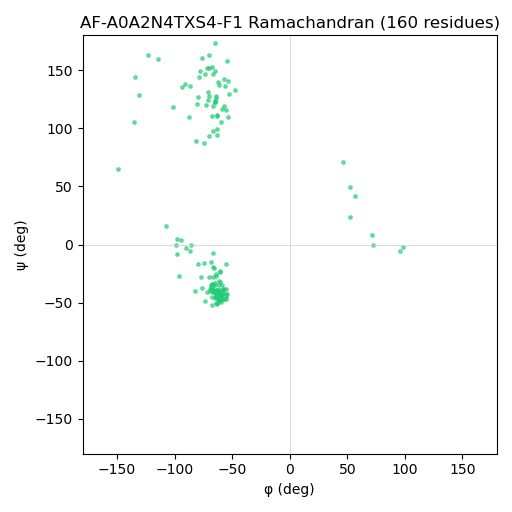eek 3Di:
DDDPPPLDFDAFDPPDDQDPDDDPPDQDQLLSVLSNLCRRSNDDLQNLCVQLVPPDSCQSVCSNVVVDADDLVCLVSSCVSSVHDSVSSSLNSCCVPPVVVSVVVCVVCVPDDDDDPVRVVVVVVVVVVVDDPDDQPDPVSVVVVVVVVVPDDDPPPPPPDD

Mean predicted aligned error: 14.45 Å

pLDDT: mean 76.44, std 16.93, range [34.59, 96.06]

Solvent-accessible surface area (backbone atoms only — not comparable to full-atom values): 10098 Å² total; per-residue (Å²): 143,78,85,79,80,77,78,76,84,40,62,61,62,90,88,64,83,71,69,83,77,65,58,93,92,54,84,61,54,60,24,57,47,52,45,43,38,37,42,57,49,40,57,49,60,59,62,52,30,62,78,68,64,51,91,53,86,56,50,54,59,32,23,41,70,60,76,36,79,80,57,75,93,44,39,61,59,50,17,62,76,43,72,46,62,45,66,62,51,45,49,47,46,30,52,74,74,36,45,69,60,37,52,56,49,47,70,72,55,73,82,70,75,90,70,52,76,70,54,48,52,52,51,52,54,56,57,71,65,66,61,83,80,82,74,75,85,44,74,67,47,47,49,53,51,49,56,59,56,66,71,54,79,60,96,82,54,75,79,81,78,127